Protein AF-A0A969JF75-F1 (afdb_monomer)

Foldseek 3Di:
DAAAPPDPALAAFEEEEEWAALLDDPVPRPDPFAQPQPDPDPPDPRGGPVLVVVCVVVNVVGHHYHHDDFHGDDDCPPPDPLSRVLRSVLSLLRLLLRVVVVLVVCLVCSRVRSYNNVRYAYHYYHSRVSSRVCNVPPDAPVCQQCPVVVHCPQWRPPDPDIHGSDDCVPSNTSD

Nearest PDB structures (foldseek):
  5ao9-assembly1_A  TM=7.309E-01  e=2.893E-04  Thermogutta terrifontis
  5aoa-assembly1_A  TM=7.304E-01  e=3.289E-04  Thermogutta terrifontis
  3fvb-assembly1_A  TM=3.396E-01  e=2.798E+00  Brucella abortus 2308

Sequence (175 aa):
MFRPANDNVTSRPLVIILPTSNFLPRQARQSPTGIRVASLEPTANVGDSFCIALAQRLSRMGYVTAVADYRMGWNPIDPNILTRTSGLINAAYRGVQDARTCIRFFKANAATYGIDTTRIALWGVGTGGYITSATATLDAYNEIINTKFPENKFINTSGTTATPMVTESINGDIE

Secondary structure (DSSP, 8-state):
-B--TT---S-EEEEEEE---TTS-TTTS--S-------S-TT---S-HHHHHHHHHHHHTT-EEEE--------TT-S-HHHHHHHHHHHHHHHHHHHHHHHHHHHHTHHHHTEEEEEEEEEE-THHHHHHHHHHH---HHHHHT-BTTBTTTEE-SSSS-EES--HHHH----

Radius of gyration: 17.92 Å; Cα contacts (8 Å, |Δi|>4): 290; chains: 1; bounding box: 41×35×56 Å

Solvent-accessible surface area (backbone atoms only — not comparable to full-atom values): 9918 Å² total; per-residue (Å²): 112,41,59,52,81,92,66,85,68,60,68,22,43,33,38,40,32,26,55,24,36,82,38,40,60,79,90,76,47,86,54,101,66,34,50,60,70,77,53,94,54,95,82,57,87,42,35,28,65,68,62,52,52,49,32,52,53,43,9,78,73,61,25,35,21,33,76,52,86,62,61,59,56,56,55,88,80,52,89,49,65,62,61,28,51,30,28,50,52,48,22,46,53,48,25,24,35,40,53,54,50,51,51,50,51,48,52,78,40,14,80,86,67,18,36,30,78,90,39,71,45,74,45,42,36,71,48,15,33,56,27,41,53,43,57,75,70,60,88,53,75,64,58,53,74,63,32,68,85,61,62,55,72,47,47,40,67,92,55,101,58,76,38,62,44,66,48,52,97,80,71,46,70,78,123

pLDDT: mean 87.6, std 12.54, range [38.22, 98.06]

Mean predicted aligned error: 5.7 Å

Structure (mmCIF, N/CA/C/O backbone):
data_AF-A0A969JF75-F1
#
_entry.id   AF-A0A969JF75-F1
#
loop_
_atom_site.group_PDB
_atom_site.id
_atom_site.type_symbol
_atom_site.label_atom_id
_atom_site.label_alt_id
_atom_site.label_comp_id
_atom_site.label_asym_id
_atom_site.label_entity_id
_atom_site.label_seq_id
_atom_site.pdbx_PDB_ins_code
_atom_site.Cartn_x
_atom_site.Cartn_y
_atom_site.Cartn_z
_atom_site.occupancy
_atom_site.B_iso_or_equiv
_atom_site.auth_seq_id
_atom_site.auth_comp_id
_atom_site.auth_asym_id
_atom_site.auth_atom_id
_atom_site.pdbx_PDB_model_num
ATOM 1 N N . MET A 1 1 ? -2.856 -8.723 14.628 1.00 79.88 1 MET A N 1
ATOM 2 C CA . MET A 1 1 ? -3.656 -7.533 15.005 1.00 79.88 1 MET A CA 1
ATOM 3 C C . MET A 1 1 ? -3.696 -7.456 16.521 1.00 79.88 1 MET A C 1
ATOM 5 O O . MET A 1 1 ? -3.800 -8.501 17.146 1.00 79.88 1 MET A O 1
ATOM 9 N N . PHE A 1 2 ? -3.610 -6.259 17.091 1.00 84.44 2 PHE A N 1
ATOM 10 C CA . PHE A 1 2 ? -3.656 -6.011 18.529 1.00 84.44 2 PHE A CA 1
ATOM 11 C C . PHE A 1 2 ? -4.783 -5.025 18.836 1.00 84.44 2 PHE A C 1
ATOM 13 O O . PHE A 1 2 ? -5.051 -4.112 18.051 1.00 84.44 2 PHE A O 1
ATOM 20 N N . ARG A 1 3 ? -5.465 -5.245 19.958 1.00 83.19 3 ARG A N 1
ATOM 21 C CA . ARG A 1 3 ? -6.564 -4.409 20.454 1.00 83.19 3 ARG A CA 1
ATOM 22 C C . ARG A 1 3 ? -6.459 -4.315 21.981 1.00 83.19 3 ARG A C 1
ATOM 24 O O . ARG A 1 3 ? -5.841 -5.204 22.578 1.00 83.19 3 ARG A O 1
ATOM 31 N N . PRO A 1 4 ? -7.027 -3.282 22.618 1.00 80.81 4 PRO A N 1
ATOM 32 C CA . PRO A 1 4 ? -7.173 -3.259 24.071 1.00 80.81 4 PRO A CA 1
ATOM 33 C C . PRO A 1 4 ? -7.894 -4.523 24.581 1.00 80.81 4 PRO A C 1
ATOM 35 O O . PRO A 1 4 ? -8.761 -5.066 23.899 1.00 80.81 4 PRO A O 1
ATOM 38 N N . ALA A 1 5 ? -7.524 -5.022 25.762 1.00 75.38 5 ALA A N 1
ATOM 39 C CA . ALA A 1 5 ? -8.208 -6.162 26.378 1.00 75.38 5 ALA A CA 1
ATOM 40 C C . ALA A 1 5 ? -9.564 -5.729 26.964 1.00 75.38 5 ALA A C 1
ATOM 42 O O . ALA A 1 5 ? -9.670 -4.615 27.474 1.00 75.38 5 ALA A O 1
ATOM 43 N N . ASN A 1 6 ? -10.569 -6.617 26.929 1.00 75.75 6 ASN A N 1
ATOM 44 C CA . ASN A 1 6 ? -11.936 -6.362 27.422 1.00 75.75 6 ASN A CA 1
ATOM 45 C C . ASN A 1 6 ? -12.547 -5.070 26.851 1.00 75.75 6 ASN A C 1
ATOM 47 O O . ASN A 1 6 ? -13.125 -4.252 27.566 1.00 75.75 6 ASN A O 1
ATOM 51 N N . ASP A 1 7 ? -12.344 -4.867 25.553 1.00 73.62 7 ASP A N 1
ATOM 52 C CA . ASP A 1 7 ? -12.695 -3.631 24.877 1.00 73.62 7 ASP A CA 1
ATOM 53 C C . ASP A 1 7 ? -14.177 -3.578 24.493 1.00 73.62 7 ASP A C 1
ATOM 55 O O . ASP A 1 7 ? -14.618 -4.275 23.582 1.00 73.62 7 ASP A O 1
ATOM 59 N N . ASN A 1 8 ? -14.928 -2.710 25.172 1.00 79.69 8 ASN A N 1
ATOM 60 C CA . ASN A 1 8 ? -16.344 -2.453 24.889 1.00 79.69 8 ASN A CA 1
ATOM 61 C C . ASN A 1 8 ? -16.553 -1.238 23.964 1.00 79.69 8 ASN A C 1
ATOM 63 O O . ASN A 1 8 ? -17.692 -0.858 23.693 1.00 79.69 8 ASN A O 1
ATOM 67 N N . VAL A 1 9 ? -15.475 -0.589 23.506 1.00 85.06 9 VAL A N 1
ATOM 68 C CA . VAL A 1 9 ? -15.560 0.559 22.596 1.00 85.06 9 VAL A CA 1
ATOM 69 C C . VAL A 1 9 ? -15.619 0.055 21.158 1.00 85.06 9 VAL A C 1
ATOM 71 O O . VAL A 1 9 ? -14.732 -0.653 20.697 1.00 85.06 9 VAL A O 1
ATOM 74 N N . THR A 1 10 ? -16.650 0.465 20.423 1.00 83.62 10 THR A N 1
ATOM 75 C CA . THR A 1 10 ? -16.925 -0.012 19.057 1.00 83.62 10 THR A CA 1
ATOM 76 C C . THR A 1 10 ? -16.429 0.926 17.954 1.00 83.62 10 THR A C 1
ATOM 78 O O . THR A 1 10 ? -16.575 0.611 16.777 1.00 83.62 10 THR A O 1
ATOM 81 N N . SER A 1 11 ? -15.844 2.073 18.315 1.00 92.75 11 SER A N 1
ATOM 82 C CA . SER A 1 11 ? -15.396 3.109 17.375 1.00 92.75 11 SER A CA 1
ATOM 83 C C . SER A 1 11 ? -14.012 3.646 17.755 1.00 92.75 11 SER A C 1
ATOM 85 O O . SER A 1 11 ? -13.851 4.747 18.298 1.00 92.75 11 SER A O 1
ATOM 87 N N . ARG A 1 12 ? -12.984 2.825 17.520 1.00 93.88 12 ARG A N 1
ATOM 88 C CA . ARG A 1 12 ? -11.583 3.169 17.782 1.00 93.88 12 ARG A CA 1
ATOM 89 C C . ARG A 1 12 ? -10.837 3.581 16.516 1.00 93.88 12 ARG A C 1
ATOM 91 O O . ARG A 1 12 ? -11.068 3.000 15.457 1.00 93.88 12 ARG A O 1
ATOM 98 N N . PRO A 1 13 ? -9.885 4.523 16.623 1.00 97.12 13 PRO A N 1
ATOM 99 C CA . PRO A 1 13 ? -8.958 4.789 15.535 1.00 97.12 13 PRO A CA 1
ATOM 100 C C . PRO A 1 13 ? -8.092 3.552 15.245 1.00 97.12 13 PRO A C 1
ATOM 102 O O . PRO A 1 13 ? -7.610 2.886 16.169 1.00 97.12 13 PRO A O 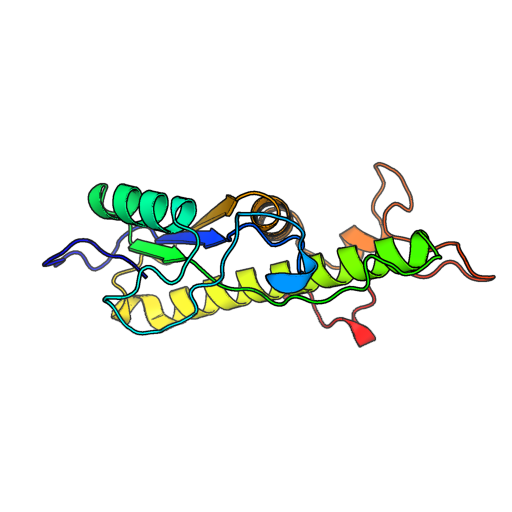1
ATOM 105 N N . LEU A 1 14 ? -7.880 3.266 13.961 1.00 97.38 14 LEU A N 1
ATOM 106 C CA . LEU A 1 14 ? -7.032 2.176 13.478 1.00 97.38 14 LEU A CA 1
ATOM 107 C C . LEU A 1 14 ? -5.658 2.707 13.057 1.00 97.38 14 LEU A C 1
ATOM 109 O O . LEU A 1 14 ? -5.571 3.669 12.297 1.00 97.38 14 LEU A O 1
ATOM 113 N N . VAL A 1 15 ? -4.592 2.013 13.462 1.00 98.00 15 VAL A N 1
ATOM 114 C CA . VAL A 1 15 ? -3.242 2.191 12.905 1.00 98.00 15 VAL A CA 1
ATOM 115 C C . VAL A 1 15 ? -2.798 0.911 12.201 1.00 98.00 15 VAL A C 1
ATOM 117 O O . VAL A 1 15 ? -2.624 -0.133 12.834 1.00 98.00 15 VAL A O 1
ATOM 120 N N . ILE A 1 16 ? -2.588 0.987 10.889 1.00 96.94 16 ILE A N 1
ATOM 121 C CA . ILE A 1 16 ? -2.035 -0.108 10.085 1.00 96.94 16 ILE A CA 1
ATOM 122 C C . ILE A 1 16 ? -0.530 0.121 9.941 1.00 96.94 16 ILE A C 1
ATOM 124 O O . ILE A 1 16 ? -0.091 1.095 9.338 1.00 96.94 16 ILE A O 1
ATOM 128 N N . ILE A 1 17 ? 0.268 -0.777 10.503 1.00 95.69 17 ILE A N 1
ATOM 129 C CA . ILE A 1 17 ? 1.726 -0.745 10.477 1.00 95.69 17 ILE A CA 1
ATOM 130 C C . ILE A 1 17 ? 2.220 -1.593 9.305 1.00 95.69 17 ILE A C 1
ATOM 132 O O . ILE A 1 17 ? 1.919 -2.785 9.225 1.00 95.69 17 ILE A O 1
ATOM 136 N N . LEU A 1 18 ? 3.016 -0.988 8.427 1.00 93.94 18 LEU A N 1
ATOM 137 C CA . LEU A 1 18 ? 3.674 -1.652 7.306 1.00 93.94 18 LEU A CA 1
ATOM 138 C C . LEU A 1 18 ? 5.162 -1.841 7.648 1.00 93.94 18 LEU A C 1
ATOM 140 O O . LEU A 1 18 ? 5.880 -0.846 7.796 1.00 93.94 18 LEU A O 1
ATOM 144 N N . PRO A 1 19 ? 5.648 -3.087 7.801 1.00 91.19 19 PRO A N 1
ATOM 145 C CA . PRO A 1 19 ? 7.028 -3.355 8.191 1.00 91.19 19 PRO A CA 1
ATOM 146 C C . PRO A 1 19 ? 8.012 -3.036 7.060 1.00 91.19 19 PRO A C 1
ATOM 148 O O . PRO A 1 19 ? 7.634 -2.884 5.897 1.00 91.19 19 PRO A O 1
ATOM 151 N N . THR A 1 20 ? 9.305 -2.991 7.378 1.00 90.25 20 THR A N 1
ATOM 152 C CA . THR A 1 20 ? 10.354 -2.897 6.352 1.00 90.25 20 THR A CA 1
ATOM 153 C C . THR A 1 20 ? 10.515 -4.228 5.624 1.00 90.25 20 THR A C 1
ATOM 155 O O . THR A 1 20 ? 10.254 -5.284 6.200 1.00 90.25 20 THR A O 1
ATOM 158 N N . SER A 1 21 ? 10.943 -4.222 4.358 1.00 86.00 21 SER A N 1
ATOM 159 C CA . SER A 1 21 ? 11.226 -5.488 3.675 1.00 86.00 21 SER A CA 1
ATOM 160 C C . SER A 1 21 ? 12.147 -5.458 2.463 1.00 86.00 21 SER A C 1
ATOM 162 O O . SER A 1 21 ? 12.466 -6.516 1.919 1.00 86.00 21 SER A O 1
ATOM 164 N N . ASN A 1 22 ? 12.530 -4.282 1.980 1.00 88.56 22 ASN A N 1
ATOM 165 C CA . ASN A 1 22 ? 13.126 -4.105 0.656 1.00 88.56 22 ASN A CA 1
ATOM 166 C C . ASN A 1 22 ? 12.341 -4.813 -0.469 1.00 88.56 22 ASN A C 1
ATOM 168 O O . ASN A 1 22 ? 12.904 -5.140 -1.505 1.00 88.56 22 ASN A O 1
ATOM 172 N N . PHE A 1 23 ? 11.067 -5.147 -0.235 1.00 91.75 23 PHE A N 1
ATOM 173 C CA . PHE A 1 23 ? 10.259 -6.021 -1.079 1.00 91.75 23 PHE A CA 1
ATOM 174 C C . PHE A 1 23 ? 10.907 -7.381 -1.397 1.00 91.75 23 PHE A C 1
ATOM 176 O O . PHE A 1 23 ? 10.639 -7.963 -2.445 1.00 91.75 23 PHE A O 1
ATOM 183 N N . LEU A 1 24 ? 11.749 -7.910 -0.507 1.00 89.19 24 LEU A N 1
ATOM 184 C CA . LEU A 1 24 ? 12.442 -9.190 -0.673 1.00 89.19 24 LEU A CA 1
ATOM 185 C C . LEU A 1 24 ? 12.083 -10.170 0.451 1.00 89.19 24 LEU A C 1
ATOM 187 O O . LEU A 1 24 ? 11.838 -9.745 1.590 1.00 89.19 24 LEU A O 1
ATOM 191 N N . PRO A 1 25 ? 12.086 -11.488 0.174 1.00 82.19 25 PRO A N 1
ATOM 192 C CA . PRO A 1 25 ? 11.960 -12.497 1.218 1.00 82.19 25 PRO A CA 1
ATOM 193 C C . PRO A 1 25 ? 13.141 -12.409 2.195 1.00 82.19 25 PRO A C 1
ATOM 195 O O . PRO A 1 25 ? 14.210 -11.893 1.859 1.00 82.19 25 PRO A O 1
ATOM 198 N N . ARG A 1 26 ? 12.953 -12.925 3.416 1.00 75.25 26 ARG A N 1
ATOM 199 C CA . ARG A 1 26 ? 13.922 -12.805 4.523 1.00 75.25 26 ARG A CA 1
ATOM 200 C C . ARG A 1 26 ? 15.342 -13.203 4.110 1.00 75.25 26 ARG A C 1
ATOM 202 O O . ARG A 1 26 ? 16.292 -12.516 4.457 1.00 75.25 26 ARG A O 1
ATOM 209 N N . GLN A 1 27 ? 15.468 -14.284 3.346 1.00 74.88 27 GLN A N 1
ATOM 210 C CA . GLN A 1 27 ? 16.740 -14.863 2.918 1.00 74.88 27 GLN A CA 1
ATOM 211 C C . GLN A 1 27 ? 17.521 -13.952 1.958 1.00 74.88 27 GLN A C 1
ATOM 213 O O . GLN A 1 27 ? 18.744 -13.998 1.942 1.00 74.88 27 GLN A O 1
ATOM 218 N N . ALA A 1 28 ? 16.830 -13.122 1.171 1.00 78.31 28 ALA A N 1
ATOM 219 C CA . ALA A 1 28 ? 17.436 -12.315 0.109 1.00 78.31 28 ALA A CA 1
ATOM 220 C C . ALA A 1 28 ? 17.601 -10.831 0.477 1.00 78.31 28 ALA A C 1
ATOM 222 O O . ALA A 1 28 ? 18.237 -10.076 -0.250 1.00 78.31 28 ALA A O 1
ATOM 223 N N . ARG A 1 29 ? 17.015 -10.388 1.593 1.00 74.75 29 ARG A N 1
ATOM 224 C CA . ARG A 1 29 ? 16.902 -8.966 1.950 1.00 74.75 29 ARG A CA 1
ATOM 225 C C . ARG A 1 29 ? 18.163 -8.346 2.551 1.00 74.75 29 ARG A C 1
ATOM 227 O O . ARG A 1 29 ? 18.270 -7.126 2.558 1.00 74.75 29 ARG A O 1
ATOM 234 N N . GLN A 1 30 ? 19.071 -9.164 3.086 1.00 76.25 30 GLN A N 1
ATOM 235 C CA . GLN A 1 30 ? 20.292 -8.709 3.771 1.00 76.25 30 GLN A CA 1
ATOM 236 C C . GLN A 1 30 ? 20.027 -7.725 4.935 1.00 76.25 30 GLN A C 1
ATOM 238 O O . GLN A 1 30 ? 20.828 -6.837 5.202 1.00 76.25 30 GLN A O 1
ATOM 243 N N . SER A 1 31 ? 18.899 -7.874 5.641 1.00 75.19 31 SER A N 1
ATOM 244 C CA . SER A 1 31 ? 18.547 -7.050 6.806 1.00 75.19 31 SER A CA 1
ATOM 245 C C . SER A 1 31 ? 18.132 -7.927 7.991 1.00 75.19 31 SER A C 1
ATOM 247 O O . SER A 1 31 ? 17.414 -8.909 7.776 1.00 75.19 31 SER A O 1
ATOM 249 N N . PRO A 1 32 ? 18.514 -7.572 9.235 1.00 69.69 32 PRO A N 1
ATOM 250 C CA . PRO A 1 32 ? 18.041 -8.257 10.437 1.00 69.69 32 PRO A CA 1
ATOM 251 C C . PRO A 1 32 ? 16.571 -7.943 10.778 1.00 69.69 32 PRO A C 1
ATOM 253 O O . PRO A 1 32 ? 16.002 -8.591 11.652 1.00 69.69 32 PRO A O 1
ATOM 256 N N . THR A 1 33 ? 15.945 -6.965 10.107 1.00 72.88 33 THR A N 1
ATOM 257 C CA . THR A 1 33 ? 14.573 -6.500 10.379 1.00 72.88 33 THR A CA 1
ATOM 258 C C . THR A 1 33 ? 13.580 -6.813 9.252 1.00 72.88 33 THR A C 1
ATOM 260 O O . THR A 1 33 ? 13.925 -7.135 8.106 1.00 72.88 33 THR A O 1
ATOM 263 N N . GLY A 1 34 ? 12.294 -6.707 9.585 1.00 67.75 34 GLY A N 1
ATOM 264 C CA . GLY A 1 34 ? 11.159 -6.825 8.679 1.00 67.75 34 GLY A CA 1
ATOM 265 C C . GLY A 1 34 ? 10.600 -8.240 8.530 1.00 67.75 34 GLY A C 1
ATOM 266 O O . GLY A 1 34 ? 9.999 -8.569 7.502 1.00 67.75 34 GLY A O 1
ATOM 267 N N . ILE A 1 35 ? 10.860 -9.117 9.498 1.00 67.69 35 ILE A N 1
ATOM 268 C CA . ILE A 1 35 ? 10.298 -10.469 9.502 1.00 67.69 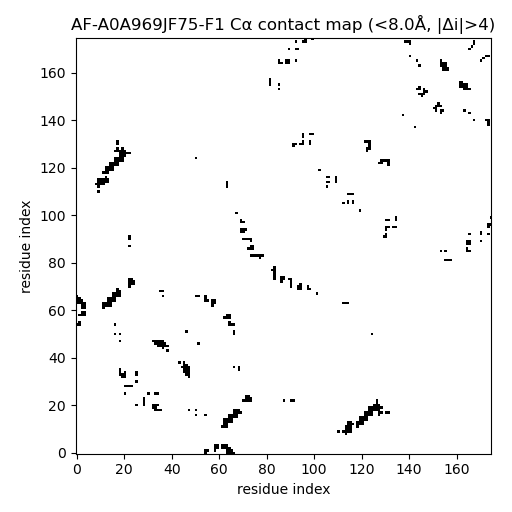35 ILE A CA 1
ATOM 269 C C . ILE A 1 35 ? 8.767 -10.349 9.424 1.00 67.69 35 ILE A C 1
ATOM 271 O O . ILE A 1 35 ? 8.149 -9.684 10.255 1.00 67.69 35 ILE A O 1
ATOM 275 N N . ARG A 1 36 ? 8.172 -10.951 8.386 1.00 66.44 36 ARG A N 1
ATOM 276 C CA . ARG A 1 36 ? 6.711 -11.074 8.253 1.00 66.44 36 ARG A CA 1
ATOM 277 C C . ARG A 1 36 ? 6.155 -11.785 9.471 1.00 66.44 36 ARG A C 1
ATOM 279 O O . ARG A 1 36 ? 6.845 -12.661 9.981 1.00 66.44 36 ARG A O 1
ATOM 286 N N . VAL A 1 37 ? 4.915 -11.481 9.849 1.00 58.97 37 VAL A N 1
ATOM 287 C CA . VAL A 1 37 ? 4.187 -12.277 10.845 1.00 58.97 37 VAL A CA 1
ATOM 288 C C . VAL A 1 37 ? 3.945 -13.679 10.263 1.00 58.97 37 VAL A C 1
ATOM 290 O O . VAL A 1 37 ? 3.004 -13.873 9.505 1.00 58.97 37 VAL A O 1
ATOM 293 N N . ALA A 1 38 ? 4.828 -14.645 10.531 1.00 48.25 38 ALA A N 1
ATOM 294 C CA . ALA A 1 38 ? 4.838 -15.939 9.840 1.00 48.25 38 ALA A CA 1
ATOM 295 C C . ALA A 1 38 ? 3.912 -16.999 10.466 1.00 48.25 38 ALA A C 1
ATOM 297 O O . ALA A 1 38 ? 3.862 -18.121 9.969 1.00 48.25 38 ALA A O 1
ATOM 298 N N . SER A 1 39 ? 3.154 -16.666 11.515 1.00 42.41 39 SER A N 1
ATOM 299 C CA . SER A 1 39 ? 2.115 -17.552 12.047 1.00 42.41 39 SER A CA 1
ATOM 300 C C . SER A 1 39 ? 0.917 -16.784 12.592 1.00 42.41 39 SER A C 1
ATOM 302 O O . SER A 1 39 ? 1.070 -15.767 13.264 1.00 42.41 39 SER A O 1
ATOM 304 N N . LEU A 1 40 ? -0.274 -17.342 12.364 1.00 43.94 40 LEU A N 1
ATOM 305 C CA . LEU A 1 40 ? -1.522 -16.965 13.039 1.00 43.94 40 LEU A CA 1
ATOM 306 C C . LEU A 1 40 ? -1.552 -17.413 14.516 1.00 43.94 40 LEU A C 1
ATOM 308 O O . LEU A 1 40 ? -2.503 -17.099 15.226 1.00 43.94 40 LEU A O 1
ATOM 312 N N . GLU A 1 41 ? -0.519 -18.130 14.975 1.00 42.53 41 GLU A N 1
ATOM 313 C CA . GLU A 1 41 ? -0.374 -18.584 16.358 1.00 42.53 41 GLU A CA 1
ATOM 314 C C . GLU A 1 41 ? -0.137 -17.402 17.321 1.00 42.53 41 GLU A C 1
ATOM 316 O O . GLU A 1 41 ? 0.856 -16.682 17.163 1.00 42.53 41 GLU A O 1
ATOM 321 N N . PRO A 1 42 ? -1.001 -17.196 18.336 1.00 42.66 42 PRO A N 1
ATOM 322 C CA . PRO A 1 42 ? -0.937 -16.056 19.261 1.00 42.66 42 PRO A CA 1
ATOM 323 C C . PRO A 1 42 ? 0.325 -15.990 20.136 1.00 42.66 42 PRO A C 1
ATOM 325 O O . PRO A 1 42 ? 0.601 -14.955 20.741 1.00 42.66 42 PRO A O 1
ATOM 328 N N . THR A 1 43 ? 1.063 -17.094 20.252 1.00 38.22 43 THR A N 1
ATOM 329 C CA . THR A 1 43 ? 2.147 -17.305 21.229 1.00 38.22 43 THR A CA 1
ATOM 330 C C . THR A 1 43 ? 3.547 -17.227 20.643 1.00 38.22 43 THR A C 1
ATOM 332 O O . THR A 1 43 ? 4.520 -17.153 21.394 1.00 38.22 43 THR A O 1
ATOM 335 N N . ALA A 1 44 ? 3.682 -17.209 19.323 1.00 44.38 44 ALA A N 1
ATOM 336 C CA . ALA A 1 44 ? 4.980 -17.112 18.694 1.00 44.38 44 ALA A CA 1
ATOM 337 C C . ALA A 1 44 ? 5.169 -15.662 18.218 1.00 44.38 44 ALA A C 1
ATOM 339 O O . ALA A 1 44 ? 4.400 -15.145 17.411 1.00 44.38 44 ALA A O 1
ATOM 340 N N . ASN A 1 45 ? 6.183 -14.972 18.749 1.00 47.78 45 ASN A N 1
ATOM 341 C CA . ASN A 1 45 ? 6.651 -13.660 18.282 1.00 47.78 45 ASN A CA 1
ATOM 342 C C . ASN A 1 45 ? 7.224 -13.779 16.855 1.00 47.78 45 ASN A C 1
ATOM 344 O O . ASN A 1 45 ? 8.401 -13.517 16.618 1.00 47.78 45 ASN A O 1
ATOM 348 N N . VAL A 1 46 ? 6.430 -14.238 15.890 1.00 58.28 46 VAL A N 1
ATOM 349 C CA . VAL A 1 46 ? 6.904 -14.577 14.548 1.00 58.28 46 VAL A CA 1
ATOM 350 C C . VAL A 1 46 ? 6.794 -13.377 13.633 1.00 58.28 46 VAL A C 1
ATOM 352 O O . VAL A 1 46 ? 6.438 -13.548 12.489 1.00 58.28 46 VAL A O 1
ATOM 355 N N . GLY A 1 47 ? 7.056 -12.165 14.110 1.00 67.75 47 GLY A N 1
ATOM 356 C CA . GLY A 1 47 ? 7.024 -10.940 13.313 1.00 67.75 47 GLY A CA 1
ATOM 357 C C . GLY A 1 47 ? 8.123 -9.983 13.752 1.00 67.75 47 GLY A C 1
ATOM 358 O O . GLY A 1 47 ? 8.764 -10.196 14.779 1.00 67.75 47 GLY A O 1
ATOM 359 N N . ASP A 1 48 ? 8.358 -8.932 12.973 1.00 79.19 48 ASP A N 1
ATOM 360 C CA . ASP A 1 48 ? 9.325 -7.888 13.308 1.00 79.19 48 ASP A CA 1
ATOM 361 C C . ASP A 1 48 ? 9.061 -7.329 14.719 1.00 79.19 48 ASP A C 1
ATOM 363 O O . ASP A 1 48 ? 8.022 -6.716 14.979 1.00 79.19 48 ASP A O 1
ATOM 367 N N . SER A 1 49 ? 10.000 -7.563 15.641 1.00 84.19 49 SER A N 1
ATOM 368 C CA . SER A 1 49 ? 9.826 -7.259 17.066 1.00 84.19 49 SER A CA 1
ATOM 369 C C . SER A 1 49 ? 9.590 -5.773 17.330 1.00 84.19 49 SER A C 1
ATOM 371 O O . SER A 1 49 ? 8.835 -5.431 18.241 1.00 84.19 49 SER A O 1
ATOM 373 N N . PHE A 1 50 ? 10.163 -4.889 16.509 1.00 87.25 50 PHE A N 1
ATOM 374 C CA . PHE A 1 50 ? 9.914 -3.455 16.586 1.00 87.25 50 PHE A CA 1
ATOM 375 C C . PHE A 1 50 ? 8.462 -3.128 16.217 1.00 87.25 50 PHE A C 1
ATOM 377 O O . PHE A 1 50 ? 7.780 -2.427 16.965 1.00 87.25 50 PHE A O 1
ATOM 384 N N . CYS A 1 51 ? 7.953 -3.684 15.115 1.00 89.44 51 CYS A N 1
ATOM 385 C CA . CYS A 1 51 ? 6.567 -3.479 14.689 1.00 89.44 51 CYS A CA 1
ATOM 386 C C . CYS A 1 51 ? 5.567 -4.043 15.710 1.00 89.44 51 CYS A C 1
ATOM 388 O O . CYS A 1 51 ? 4.551 -3.409 15.993 1.00 89.44 51 CYS A O 1
ATOM 390 N N . ILE A 1 52 ? 5.871 -5.202 16.302 1.00 87.88 52 ILE A N 1
ATOM 391 C CA . ILE A 1 52 ? 5.052 -5.815 17.357 1.00 87.88 52 ILE A CA 1
ATOM 392 C C . ILE A 1 52 ? 5.037 -4.938 18.615 1.00 87.88 52 ILE A C 1
ATOM 394 O O . ILE A 1 52 ? 3.963 -4.643 19.142 1.00 87.88 52 ILE A O 1
ATOM 398 N N . ALA A 1 53 ? 6.197 -4.460 19.074 1.00 90.06 53 ALA A N 1
ATOM 399 C CA . ALA A 1 53 ? 6.288 -3.578 20.236 1.00 90.06 53 ALA A CA 1
ATOM 400 C C . ALA A 1 53 ? 5.547 -2.247 20.011 1.00 90.06 53 ALA A C 1
ATOM 402 O O . ALA A 1 53 ? 4.839 -1.768 20.903 1.00 90.06 53 ALA A O 1
ATOM 403 N N . LEU A 1 54 ? 5.657 -1.672 18.809 1.00 91.75 54 LEU A N 1
ATOM 404 C CA . LEU A 1 54 ? 4.920 -0.473 18.412 1.00 91.75 54 LEU A CA 1
ATOM 405 C C . LEU A 1 54 ? 3.403 -0.711 18.441 1.00 91.75 54 LEU A C 1
ATOM 407 O O . LEU A 1 54 ? 2.671 0.069 19.052 1.00 91.75 54 LEU A O 1
ATOM 411 N N . ALA A 1 55 ? 2.933 -1.811 17.846 1.00 92.31 55 ALA A N 1
ATOM 412 C CA . ALA A 1 55 ? 1.519 -2.174 17.818 1.00 92.31 55 ALA A CA 1
ATOM 413 C C . ALA A 1 55 ? 0.943 -2.371 19.230 1.00 92.31 55 ALA A C 1
ATOM 415 O O . ALA A 1 55 ? -0.129 -1.855 19.557 1.00 92.31 55 ALA A O 1
ATOM 416 N N . GLN A 1 56 ? 1.682 -3.056 20.107 1.00 91.19 56 GLN A N 1
ATOM 417 C CA . GLN A 1 56 ? 1.300 -3.232 21.508 1.00 91.19 56 GLN A CA 1
ATOM 418 C C . GLN A 1 56 ? 1.233 -1.897 22.254 1.00 91.19 56 GLN A C 1
ATOM 420 O O . GLN A 1 56 ? 0.281 -1.660 22.999 1.00 91.19 56 GLN A O 1
ATOM 425 N N . ARG A 1 57 ? 2.211 -1.004 22.052 1.00 93.75 57 ARG A N 1
ATOM 426 C CA . ARG A 1 57 ? 2.224 0.320 22.691 1.00 93.75 57 ARG A CA 1
ATOM 427 C C . ARG A 1 57 ? 1.024 1.159 22.262 1.00 93.75 57 ARG A C 1
ATOM 429 O O . ARG A 1 57 ? 0.329 1.688 23.122 1.00 93.75 57 ARG A O 1
ATOM 436 N N . LEU A 1 58 ? 0.746 1.224 20.964 1.00 94.00 58 LEU A N 1
ATOM 437 C CA . LEU A 1 58 ? -0.422 1.923 20.424 1.00 94.00 58 LEU A CA 1
ATOM 438 C C . LEU A 1 58 ? -1.737 1.300 20.915 1.00 94.00 58 LEU A C 1
ATOM 440 O O . LEU A 1 58 ? -2.661 2.017 21.286 1.00 94.00 58 LEU A O 1
ATOM 444 N N . SER A 1 59 ? -1.807 -0.027 21.022 1.00 91.56 59 SER A N 1
ATOM 445 C CA . SER A 1 59 ? -2.997 -0.694 21.564 1.00 91.56 59 SER A CA 1
ATOM 446 C C . SER A 1 59 ? -3.246 -0.332 23.029 1.00 91.56 59 SER A C 1
ATOM 448 O O . SER A 1 59 ? -4.380 -0.062 23.407 1.00 91.56 59 SER A O 1
ATOM 450 N N . ARG A 1 60 ? -2.194 -0.213 23.853 1.00 90.56 60 ARG A N 1
ATOM 451 C CA . ARG A 1 60 ? -2.315 0.294 25.237 1.00 90.56 60 ARG A CA 1
ATOM 452 C C . ARG A 1 60 ? -2.758 1.759 25.306 1.00 90.56 60 ARG A C 1
ATOM 454 O O . ARG A 1 60 ? -3.317 2.169 26.314 1.00 90.56 60 ARG A O 1
ATOM 461 N N . MET A 1 61 ? -2.536 2.532 24.243 1.00 92.69 61 MET A N 1
ATOM 462 C CA . MET A 1 61 ? -3.019 3.911 24.107 1.00 92.69 61 MET A CA 1
ATOM 463 C C . MET A 1 61 ? -4.459 3.992 23.564 1.00 92.69 61 MET A C 1
ATOM 465 O O . MET A 1 61 ? -4.973 5.091 23.380 1.00 92.69 61 MET A O 1
ATOM 469 N N . GLY A 1 62 ? -5.120 2.856 23.313 1.00 91.88 62 GLY A N 1
ATOM 470 C CA . GLY A 1 62 ? -6.523 2.805 22.898 1.00 91.88 62 GLY A CA 1
ATOM 471 C C . GLY A 1 62 ? -6.763 2.760 21.386 1.00 91.88 62 GLY A C 1
ATOM 472 O O . GLY A 1 62 ? -7.904 2.953 20.963 1.00 91.88 62 GLY A O 1
ATOM 473 N N . TYR A 1 63 ? -5.734 2.496 20.580 1.00 94.62 63 TYR A N 1
ATOM 474 C CA . TYR A 1 63 ? -5.875 2.269 19.139 1.00 94.62 63 TYR A CA 1
ATOM 475 C C . TYR A 1 63 ? -6.155 0.792 18.843 1.00 94.62 63 TYR A C 1
ATOM 477 O O . TYR A 1 63 ? -5.640 -0.096 19.522 1.00 94.62 63 TYR A O 1
ATOM 485 N N . VAL A 1 64 ? -6.906 0.512 17.780 1.00 94.44 64 VAL A N 1
ATOM 486 C CA . VAL A 1 64 ? -6.826 -0.802 17.126 1.00 94.44 64 VAL A CA 1
ATOM 487 C C . VAL A 1 64 ? -5.582 -0.782 16.247 1.00 94.44 64 VAL A C 1
ATOM 489 O O . VAL A 1 64 ? -5.338 0.205 15.554 1.00 94.44 64 VAL A O 1
ATOM 492 N N . THR A 1 65 ? -4.767 -1.836 16.265 1.00 94.38 65 THR A N 1
ATOM 493 C CA . THR A 1 65 ? -3.552 -1.874 15.440 1.00 94.38 65 THR A CA 1
ATOM 494 C C . THR A 1 65 ? -3.393 -3.159 14.652 1.00 94.38 65 THR A C 1
ATOM 496 O O . THR A 1 65 ? -3.605 -4.266 15.150 1.00 94.38 65 THR A O 1
ATOM 499 N N . ALA A 1 66 ? -2.960 -3.031 13.404 1.00 92.75 66 ALA A N 1
ATOM 500 C CA . ALA A 1 66 ? -2.711 -4.158 12.521 1.00 92.75 66 ALA A CA 1
ATOM 501 C C . ALA A 1 66 ? -1.309 -4.050 11.933 1.00 92.75 66 ALA A C 1
ATOM 503 O O . ALA A 1 66 ? -0.995 -3.056 11.299 1.00 92.75 66 ALA A O 1
ATOM 504 N N . VAL A 1 67 ? -0.472 -5.069 12.119 1.00 91.50 67 VAL A N 1
ATOM 505 C CA . VAL A 1 67 ? 0.770 -5.199 11.349 1.00 91.50 67 VAL A CA 1
ATOM 506 C C . VAL A 1 67 ? 0.406 -5.956 10.078 1.00 91.50 67 VAL A C 1
ATOM 508 O O . VAL A 1 67 ? -0.021 -7.107 10.172 1.00 91.50 67 VAL A O 1
ATOM 511 N N . ALA A 1 68 ? 0.482 -5.287 8.930 1.00 90.81 68 ALA A N 1
ATOM 512 C CA . ALA A 1 68 ? 0.021 -5.816 7.653 1.00 90.81 68 ALA A CA 1
ATOM 513 C C . ALA A 1 68 ? 1.194 -6.228 6.759 1.00 90.81 68 ALA A C 1
ATOM 515 O O . ALA A 1 68 ? 2.195 -5.523 6.631 1.00 90.81 68 ALA A O 1
ATOM 516 N N . ASP A 1 69 ? 1.026 -7.376 6.119 1.00 88.56 69 ASP A N 1
ATOM 517 C CA . ASP A 1 69 ? 1.937 -7.908 5.119 1.00 88.56 69 ASP A CA 1
ATOM 518 C C . ASP A 1 69 ? 1.547 -7.406 3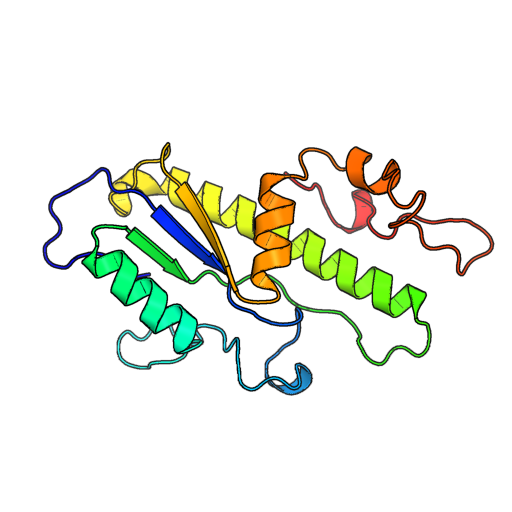.719 1.00 88.56 69 ASP A C 1
ATOM 520 O O . ASP A 1 69 ? 0.370 -7.228 3.420 1.00 88.56 69 ASP A O 1
ATOM 524 N N . TYR A 1 70 ? 2.537 -7.216 2.845 1.00 91.50 70 TYR A N 1
ATOM 525 C CA . TYR A 1 70 ? 2.352 -6.756 1.461 1.00 91.50 70 TYR A CA 1
ATOM 526 C C . TYR A 1 70 ? 3.224 -7.564 0.492 1.00 91.50 70 TYR A C 1
ATOM 528 O O . TYR A 1 70 ? 4.162 -8.251 0.910 1.00 91.50 70 TYR A O 1
ATOM 536 N N . ARG A 1 71 ? 2.909 -7.545 -0.803 1.00 92.88 71 ARG A N 1
ATOM 537 C CA . ARG A 1 71 ? 3.589 -8.317 -1.849 1.00 92.88 71 ARG A CA 1
ATOM 538 C C . ARG A 1 71 ? 5.056 -7.917 -1.972 1.00 92.88 71 ARG A C 1
ATOM 540 O O . ARG A 1 71 ? 5.463 -6.775 -1.787 1.00 92.88 71 ARG A O 1
ATOM 547 N N . MET A 1 72 ? 5.861 -8.921 -2.283 1.00 88.25 72 MET A N 1
ATOM 548 C CA . MET A 1 72 ? 7.303 -8.819 -2.485 1.00 88.25 72 MET A CA 1
ATOM 549 C C . MET A 1 72 ? 7.642 -9.243 -3.917 1.00 88.25 72 MET A C 1
ATOM 551 O O . MET A 1 72 ? 6.807 -9.796 -4.636 1.00 88.25 72 MET A O 1
ATOM 555 N N . GLY A 1 73 ? 8.891 -9.029 -4.306 1.00 89.12 73 GLY A N 1
ATOM 556 C CA . GLY A 1 73 ? 9.501 -9.634 -5.479 1.00 89.12 73 GLY A CA 1
ATOM 557 C C . GLY A 1 73 ? 10.033 -8.595 -6.448 1.00 89.12 73 GLY A C 1
ATOM 558 O O . GLY A 1 73 ? 9.267 -7.910 -7.111 1.00 89.12 73 GLY A O 1
ATOM 559 N N . TRP A 1 74 ? 11.350 -8.531 -6.556 1.00 94.00 74 TRP A N 1
ATOM 560 C CA . TRP A 1 74 ? 12.086 -7.896 -7.642 1.00 94.00 74 TRP A CA 1
ATOM 561 C C . TRP A 1 74 ? 13.470 -8.555 -7.707 1.00 94.00 74 TRP A C 1
ATOM 563 O O . TRP A 1 74 ? 13.837 -9.287 -6.784 1.00 94.00 74 TRP A O 1
ATOM 573 N N . ASN A 1 75 ? 14.223 -8.342 -8.787 1.00 93.31 75 ASN A N 1
ATOM 574 C CA . ASN A 1 75 ? 15.561 -8.913 -8.942 1.00 93.31 75 ASN A CA 1
ATOM 575 C C . ASN A 1 75 ? 16.640 -7.873 -8.574 1.00 93.31 75 ASN A C 1
ATOM 577 O O . ASN A 1 75 ? 16.899 -6.987 -9.387 1.00 93.31 75 ASN A O 1
ATOM 581 N N . PRO A 1 76 ? 17.289 -7.958 -7.395 1.00 91.75 76 PRO A N 1
ATOM 582 C CA . PRO A 1 76 ? 18.294 -6.980 -6.973 1.00 91.75 76 PRO A CA 1
ATOM 583 C C . PRO A 1 76 ? 19.676 -7.184 -7.610 1.0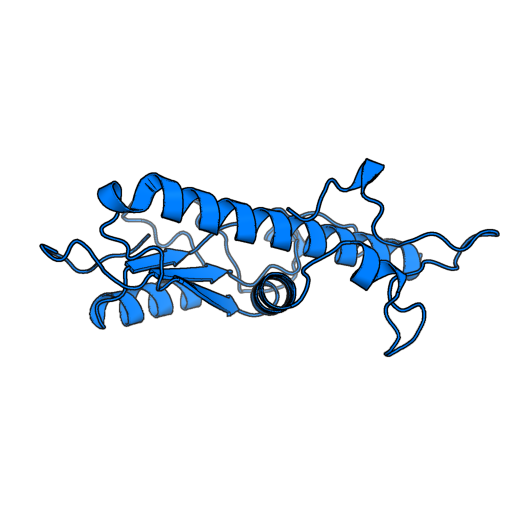0 91.75 76 PRO A C 1
ATOM 585 O O . PRO A 1 76 ? 20.511 -6.282 -7.538 1.00 91.75 76 PRO A O 1
ATOM 588 N N . ILE A 1 77 ? 19.926 -8.344 -8.225 1.00 93.31 77 ILE A N 1
ATOM 589 C CA . ILE A 1 77 ? 21.229 -8.722 -8.798 1.00 93.31 77 ILE A CA 1
ATOM 590 C C . ILE A 1 77 ? 21.261 -8.644 -10.328 1.00 93.31 77 ILE A C 1
ATOM 592 O O . ILE A 1 77 ? 22.255 -9.034 -10.934 1.00 93.31 77 ILE A O 1
ATOM 596 N N . ASP A 1 78 ? 20.193 -8.152 -10.962 1.00 93.12 78 ASP A N 1
ATOM 597 C CA . ASP A 1 78 ? 20.190 -7.932 -12.409 1.00 93.12 78 ASP A CA 1
ATOM 598 C C . ASP A 1 78 ? 21.324 -6.955 -12.791 1.00 93.12 78 ASP A C 1
ATOM 600 O O . ASP A 1 78 ? 21.465 -5.904 -12.158 1.00 93.12 78 ASP A O 1
ATOM 604 N N . PRO A 1 79 ? 22.174 -7.273 -13.782 1.00 93.00 79 PRO A N 1
ATOM 605 C CA . PRO A 1 79 ? 23.299 -6.410 -14.132 1.00 93.00 79 PRO A CA 1
ATOM 606 C C . PRO A 1 79 ? 22.836 -5.033 -14.634 1.00 93.00 79 PRO A C 1
ATOM 608 O O . PRO A 1 79 ? 23.520 -4.029 -14.412 1.00 93.00 79 PRO A O 1
ATOM 611 N N . ASN A 1 80 ? 21.652 -4.945 -15.247 1.00 91.19 80 ASN A N 1
ATOM 612 C CA . ASN A 1 80 ? 21.099 -3.696 -15.744 1.00 91.19 80 ASN A CA 1
ATOM 613 C C . ASN A 1 80 ? 20.427 -2.904 -14.606 1.00 91.19 80 ASN A C 1
ATOM 615 O O . ASN A 1 80 ? 19.440 -3.316 -13.994 1.00 91.19 80 ASN A O 1
ATOM 619 N N . ILE A 1 81 ? 20.958 -1.711 -14.325 1.00 90.50 81 ILE A N 1
ATOM 620 C CA . ILE A 1 81 ? 20.441 -0.818 -13.280 1.00 90.50 81 ILE A CA 1
ATOM 621 C C . ILE A 1 81 ? 19.000 -0.349 -13.530 1.00 90.50 81 ILE A C 1
ATOM 623 O O . ILE A 1 81 ? 18.234 -0.201 -12.578 1.00 90.50 81 ILE A O 1
ATOM 627 N N . LEU A 1 82 ? 18.600 -0.151 -14.785 1.00 89.94 82 LEU A N 1
ATOM 628 C CA . LEU A 1 82 ? 17.249 0.287 -15.128 1.00 89.94 82 LEU A CA 1
ATOM 629 C C . LEU A 1 82 ? 16.243 -0.860 -14.999 1.00 89.94 82 LEU A C 1
ATOM 631 O O . LEU A 1 82 ? 15.135 -0.630 -14.512 1.00 89.94 82 LEU A O 1
ATOM 635 N N . THR A 1 83 ? 16.636 -2.100 -15.311 1.00 90.69 83 THR A N 1
ATOM 636 C CA . THR A 1 83 ? 15.814 -3.291 -15.028 1.00 90.69 83 THR A CA 1
ATOM 637 C C . THR A 1 83 ? 15.606 -3.471 -13.524 1.00 90.69 83 THR A C 1
ATOM 639 O O . THR A 1 83 ? 14.471 -3.638 -13.073 1.00 90.69 83 THR A O 1
ATOM 642 N N . ARG A 1 84 ? 16.675 -3.343 -12.723 1.00 92.94 84 ARG A N 1
ATOM 643 C CA . ARG A 1 84 ? 16.594 -3.371 -11.249 1.00 92.94 84 ARG A CA 1
ATOM 644 C C . ARG A 1 84 ? 15.664 -2.298 -10.701 1.00 92.94 84 ARG A C 1
ATOM 646 O O . ARG A 1 84 ? 14.765 -2.606 -9.922 1.00 92.94 84 ARG A O 1
ATOM 653 N N . THR A 1 85 ? 15.870 -1.054 -11.131 1.00 93.19 85 THR A 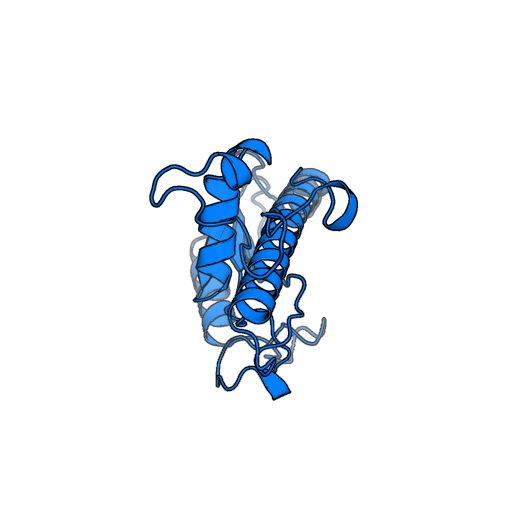N 1
ATOM 654 C CA . THR A 1 85 ? 15.059 0.095 -10.708 1.00 93.19 85 THR A CA 1
ATOM 655 C C . THR A 1 85 ? 13.590 -0.131 -11.056 1.00 93.19 85 THR A C 1
ATOM 657 O O . THR A 1 85 ? 12.739 -0.014 -10.180 1.00 93.19 85 THR A O 1
ATOM 660 N N . SER A 1 86 ? 13.290 -0.562 -12.286 1.00 93.50 86 SER A N 1
ATO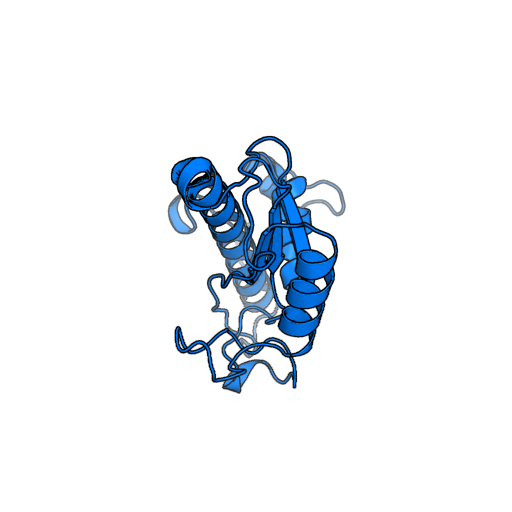M 661 C CA . SER A 1 86 ? 11.916 -0.859 -12.720 1.00 93.50 86 SER A CA 1
ATOM 662 C C . SER A 1 86 ? 11.278 -1.963 -11.868 1.00 93.50 86 SER A C 1
ATOM 664 O O . SER A 1 86 ? 10.134 -1.839 -11.436 1.00 93.50 86 SER A O 1
ATOM 666 N N . GLY A 1 87 ? 12.025 -3.027 -11.557 1.00 94.81 87 GLY A N 1
ATOM 667 C CA . GLY A 1 87 ? 11.561 -4.100 -10.675 1.00 94.81 87 GLY A CA 1
ATOM 668 C C . GLY A 1 87 ? 11.222 -3.611 -9.263 1.00 94.81 87 GLY A C 1
ATOM 669 O O . GLY A 1 87 ? 10.175 -3.973 -8.723 1.00 94.81 87 GLY A O 1
ATOM 670 N N . LEU A 1 88 ? 12.072 -2.760 -8.681 1.00 94.94 88 LEU A N 1
ATOM 671 C CA . LEU A 1 88 ? 11.839 -2.171 -7.362 1.00 94.94 88 LEU A CA 1
ATOM 672 C C . LEU A 1 88 ? 10.606 -1.253 -7.354 1.00 94.94 88 LEU A C 1
ATOM 674 O O . LEU A 1 88 ? 9.776 -1.360 -6.450 1.00 94.94 88 LEU A O 1
ATOM 678 N N . ILE A 1 89 ? 10.446 -0.399 -8.372 1.00 95.31 89 ILE A N 1
ATOM 679 C CA . ILE A 1 89 ? 9.270 0.474 -8.520 1.00 95.31 89 ILE A CA 1
ATOM 680 C C . ILE A 1 89 ? 7.985 -0.356 -8.663 1.00 95.31 89 ILE A C 1
ATOM 682 O O . ILE A 1 89 ? 7.001 -0.082 -7.978 1.00 95.31 89 ILE A O 1
ATOM 686 N N . ASN A 1 90 ? 8.007 -1.436 -9.446 1.00 95.69 90 ASN A N 1
ATOM 687 C CA . ASN A 1 90 ? 6.874 -2.360 -9.574 1.00 95.69 90 ASN A CA 1
ATOM 688 C C . ASN A 1 90 ? 6.529 -3.088 -8.267 1.00 95.69 90 ASN A C 1
ATOM 690 O O . ASN A 1 90 ? 5.370 -3.428 -8.011 1.00 95.69 90 ASN A O 1
ATOM 694 N N . ALA A 1 91 ? 7.521 -3.365 -7.422 1.00 95.75 91 ALA A N 1
ATOM 695 C CA . ALA A 1 91 ? 7.277 -3.914 -6.095 1.00 95.75 91 ALA A CA 1
ATOM 696 C C . ALA A 1 91 ? 6.640 -2.880 -5.151 1.00 95.75 91 ALA A C 1
ATOM 698 O O . ALA A 1 91 ? 5.691 -3.217 -4.444 1.00 95.75 91 ALA A O 1
ATOM 699 N N . ALA A 1 92 ? 7.088 -1.622 -5.203 1.00 95.62 92 ALA A N 1
ATOM 700 C CA . ALA A 1 92 ? 6.477 -0.527 -4.453 1.00 95.62 92 ALA A CA 1
ATOM 701 C C . ALA A 1 92 ? 5.023 -0.273 -4.876 1.00 95.62 92 ALA A C 1
ATOM 703 O O . ALA A 1 92 ? 4.155 -0.178 -4.012 1.00 95.62 92 ALA A O 1
ATOM 704 N N . TYR A 1 93 ? 4.746 -0.254 -6.183 1.00 96.69 93 TYR A N 1
ATOM 705 C CA . TYR A 1 93 ? 3.402 -0.065 -6.734 1.00 96.69 93 TYR A CA 1
ATOM 706 C C . TYR A 1 93 ? 2.416 -1.138 -6.242 1.00 96.69 93 TYR A C 1
ATOM 708 O O . TYR A 1 93 ? 1.347 -0.820 -5.725 1.00 96.69 93 TYR A O 1
ATOM 716 N N . ARG A 1 94 ? 2.822 -2.417 -6.267 1.00 96.25 94 ARG A N 1
ATOM 717 C CA . ARG A 1 94 ? 2.027 -3.511 -5.679 1.00 96.25 94 ARG A CA 1
ATOM 718 C C . ARG A 1 94 ? 1.819 -3.350 -4.174 1.00 96.25 94 ARG A C 1
ATOM 720 O O . ARG A 1 94 ? 0.739 -3.647 -3.675 1.00 96.25 94 ARG A O 1
ATOM 727 N N . GLY A 1 95 ? 2.824 -2.847 -3.457 1.00 95.94 95 GLY A N 1
ATOM 728 C CA . GLY A 1 95 ? 2.698 -2.524 -2.038 1.00 95.94 95 GLY A CA 1
ATOM 729 C C . GLY A 1 95 ? 1.614 -1.478 -1.756 1.00 95.94 95 GLY A C 1
ATOM 730 O O . GLY A 1 95 ? 0.876 -1.626 -0.785 1.00 95.94 95 GLY A O 1
ATOM 731 N N . VAL A 1 96 ? 1.473 -0.461 -2.614 1.00 97.31 96 VAL A N 1
ATOM 732 C CA . VAL A 1 96 ? 0.412 0.560 -2.496 1.00 97.31 96 VAL A CA 1
ATOM 733 C C . VAL A 1 96 ? -0.969 -0.056 -2.704 1.00 97.31 96 VAL A C 1
ATOM 735 O O . VAL A 1 96 ? -1.854 0.133 -1.869 1.00 97.31 96 VAL A O 1
ATOM 738 N N . GLN A 1 97 ? -1.136 -0.865 -3.752 1.00 97.31 97 GLN A N 1
ATOM 739 C CA . GLN A 1 97 ? -2.376 -1.615 -3.992 1.00 97.31 97 GLN A CA 1
ATOM 740 C C . GLN A 1 97 ? -2.753 -2.490 -2.779 1.00 97.31 97 GLN A C 1
ATOM 742 O O . GLN A 1 97 ? -3.918 -2.559 -2.378 1.00 97.31 97 GLN A O 1
ATOM 747 N N . ASP A 1 98 ? -1.765 -3.137 -2.151 1.00 97.25 98 ASP A N 1
ATOM 748 C CA . ASP A 1 98 ? -1.988 -3.979 -0.972 1.00 97.25 98 ASP A CA 1
ATOM 749 C C . ASP A 1 98 ? -2.391 -3.157 0.255 1.00 97.25 98 ASP A C 1
ATOM 751 O O . ASP A 1 98 ? -3.295 -3.554 0.992 1.00 97.25 98 ASP A O 1
ATOM 755 N N . ALA A 1 99 ? -1.777 -1.990 0.464 1.00 97.00 99 ALA A N 1
ATOM 756 C CA . ALA A 1 99 ? -2.148 -1.079 1.543 1.00 97.00 99 ALA A CA 1
ATOM 757 C C . ALA A 1 99 ? -3.582 -0.556 1.371 1.00 97.00 99 ALA A C 1
ATOM 759 O O . ALA A 1 99 ? -4.367 -0.588 2.323 1.00 97.00 99 ALA A O 1
ATOM 760 N N . ARG A 1 100 ? -3.963 -0.156 0.153 1.00 97.00 100 ARG A N 1
ATOM 761 C CA . ARG A 1 100 ? -5.332 0.273 -0.181 1.00 97.00 100 ARG A CA 1
ATOM 762 C C . ARG A 1 100 ? -6.344 -0.855 0.017 1.00 97.00 100 ARG A C 1
ATOM 764 O O . ARG A 1 100 ? -7.382 -0.655 0.651 1.00 97.00 100 ARG A O 1
ATOM 771 N N . THR A 1 101 ? -6.007 -2.069 -0.413 1.00 97.06 101 THR A N 1
ATOM 772 C CA . THR A 1 101 ? -6.830 -3.266 -0.183 1.00 97.06 101 THR A CA 1
ATOM 773 C C . THR A 1 101 ? -6.977 -3.579 1.307 1.00 97.06 101 THR A C 1
ATOM 775 O O . THR A 1 101 ? -8.076 -3.881 1.767 1.00 97.06 101 THR A O 1
ATOM 778 N N . CYS A 1 102 ? -5.907 -3.434 2.089 1.00 96.62 102 CYS A N 1
ATOM 779 C CA . CYS A 1 102 ? -5.930 -3.602 3.541 1.00 96.62 102 CYS A CA 1
ATOM 780 C C . CYS A 1 102 ? -6.855 -2.575 4.220 1.00 96.62 102 CYS A C 1
ATOM 782 O O . CYS A 1 102 ? -7.678 -2.938 5.062 1.00 96.62 102 CYS A O 1
ATOM 784 N N . ILE A 1 103 ? -6.800 -1.304 3.804 1.00 97.44 103 ILE A N 1
ATOM 785 C CA . ILE A 1 103 ? -7.725 -0.263 4.280 1.00 97.44 103 ILE A CA 1
ATOM 786 C C . ILE A 1 103 ? -9.174 -0.640 3.949 1.00 97.44 103 ILE A C 1
ATOM 788 O O . ILE A 1 103 ? -10.034 -0.583 4.831 1.00 97.44 103 ILE A O 1
ATOM 792 N N . ARG A 1 104 ? -9.459 -1.054 2.705 1.00 97.44 104 ARG A N 1
ATOM 793 C CA . ARG A 1 104 ? -10.802 -1.495 2.291 1.00 97.44 104 ARG A CA 1
ATOM 794 C C . ARG A 1 104 ? -11.294 -2.679 3.116 1.00 97.44 104 ARG A C 1
ATOM 796 O O . ARG A 1 104 ? -12.435 -2.661 3.567 1.00 97.44 104 ARG A O 1
ATOM 803 N N . PHE A 1 105 ? -10.430 -3.660 3.370 1.00 97.44 105 PHE A N 1
ATOM 804 C CA . PHE A 1 105 ? -10.745 -4.806 4.217 1.00 97.44 105 PHE A CA 1
ATOM 805 C C . PHE A 1 105 ? -11.172 -4.365 5.622 1.00 97.44 105 PHE A C 1
ATOM 807 O O . PHE A 1 105 ? -12.227 -4.784 6.098 1.00 97.44 105 PHE A O 1
ATOM 814 N N . PHE A 1 106 ? -10.410 -3.484 6.277 1.00 97.31 106 PHE A N 1
ATOM 815 C CA . PHE A 1 106 ? -10.774 -3.001 7.611 1.00 97.31 106 PHE A CA 1
ATOM 816 C C . PHE A 1 106 ? -12.038 -2.144 7.609 1.00 97.31 106 PHE A C 1
ATOM 818 O O . PHE A 1 106 ? -12.843 -2.278 8.527 1.00 97.31 106 PHE A O 1
ATOM 825 N N . LYS A 1 107 ? -12.255 -1.318 6.578 1.00 97.62 107 LYS A N 1
ATOM 826 C CA . LYS A 1 107 ? -13.502 -0.554 6.430 1.00 97.62 107 LYS A CA 1
ATOM 827 C C . LYS A 1 107 ? -14.716 -1.472 6.277 1.00 97.62 107 LYS A C 1
ATOM 829 O O . LYS A 1 107 ? -15.711 -1.273 6.965 1.00 97.62 107 LYS A O 1
ATOM 834 N N . ALA A 1 108 ? -14.618 -2.505 5.441 1.00 98.06 108 ALA A N 1
ATOM 835 C CA . ALA A 1 108 ? -15.690 -3.481 5.240 1.00 98.06 108 ALA A CA 1
ATOM 836 C C . ALA A 1 108 ? -15.988 -4.314 6.502 1.00 98.06 108 ALA A C 1
ATOM 838 O O . ALA A 1 108 ? -17.109 -4.772 6.689 1.00 98.06 108 ALA A O 1
ATOM 839 N N . ASN A 1 109 ? -14.999 -4.481 7.385 1.00 96.44 109 ASN A N 1
ATOM 840 C CA . ASN A 1 109 ? -15.100 -5.274 8.614 1.00 96.44 109 ASN A CA 1
ATOM 841 C C . ASN A 1 109 ? -15.07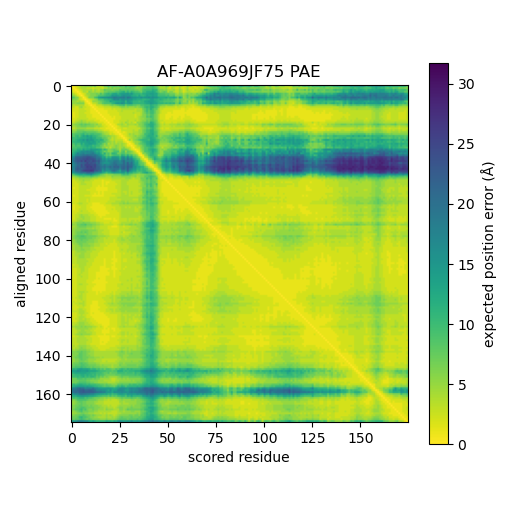3 -4.412 9.888 1.00 96.44 109 ASN A C 1
ATOM 843 O O . ASN A 1 109 ? -14.735 -4.899 10.970 1.00 96.44 109 ASN A O 1
ATOM 847 N N . ALA A 1 110 ? -15.419 -3.128 9.779 1.00 95.62 110 ALA A N 1
ATOM 848 C CA . ALA A 1 110 ? -15.271 -2.165 10.865 1.00 95.62 110 ALA A CA 1
ATOM 849 C C . ALA A 1 110 ? -16.042 -2.569 12.132 1.00 95.62 110 ALA A C 1
ATOM 851 O O . ALA A 1 110 ? -15.487 -2.507 13.227 1.00 95.62 110 ALA A O 1
ATOM 852 N N . ALA A 1 111 ? -17.271 -3.079 11.980 1.00 93.25 111 ALA A N 1
ATOM 853 C CA . ALA A 1 111 ? -18.094 -3.558 13.093 1.00 93.25 111 ALA A CA 1
ATOM 854 C C . ALA A 1 111 ? -17.461 -4.758 13.823 1.00 93.25 111 ALA A C 1
ATOM 856 O O . ALA A 1 111 ? -17.434 -4.792 15.050 1.00 93.25 111 ALA A O 1
ATOM 857 N N . THR A 1 112 ? -16.878 -5.704 13.080 1.00 92.25 112 THR A N 1
ATOM 858 C CA . THR A 1 112 ? -16.178 -6.885 13.626 1.00 92.25 112 THR A CA 1
ATOM 859 C C . THR A 1 112 ? -14.949 -6.496 14.451 1.00 92.25 112 THR A C 1
ATOM 861 O O . THR A 1 112 ? -14.539 -7.201 15.381 1.00 92.25 112 THR A O 1
ATOM 864 N N . TYR A 1 113 ? -14.323 -5.375 14.094 1.00 91.62 113 TYR A N 1
ATOM 865 C CA . TYR A 1 113 ? -13.063 -4.941 14.682 1.00 91.62 113 TYR A CA 1
ATOM 866 C C . TYR A 1 113 ? -13.172 -3.737 15.620 1.00 91.62 113 TYR A C 1
ATOM 868 O O . TYR A 1 113 ? -12.173 -3.405 16.256 1.00 91.62 113 TYR A O 1
ATOM 876 N N . GLY A 1 114 ? -14.359 -3.138 15.757 1.00 92.62 114 GLY A N 1
ATOM 877 C CA . GLY A 1 114 ? -14.586 -1.949 16.579 1.00 92.62 114 GLY A CA 1
ATOM 878 C C . GLY A 1 114 ? -13.858 -0.709 16.049 1.00 92.62 114 GLY A C 1
ATOM 879 O O . GLY A 1 114 ? -13.322 0.074 16.832 1.00 92.62 114 GLY A O 1
ATOM 880 N N . ILE A 1 115 ? -13.760 -0.569 14.724 1.00 95.50 115 ILE A N 1
ATOM 881 C CA . ILE A 1 115 ? -12.953 0.461 14.057 1.00 95.50 115 ILE A CA 1
ATOM 882 C C . ILE A 1 115 ? -13.836 1.613 13.581 1.00 95.50 115 ILE A C 1
ATOM 884 O O . ILE A 1 115 ? -14.874 1.409 12.960 1.00 95.50 115 ILE A O 1
ATOM 888 N N . ASP A 1 116 ? -13.366 2.835 13.797 1.00 96.88 116 ASP A N 1
ATOM 889 C CA . ASP A 1 116 ? -13.901 4.025 13.152 1.00 96.88 116 ASP A CA 1
ATOM 890 C C . ASP A 1 116 ? -13.320 4.169 11.736 1.00 96.88 116 ASP A C 1
ATOM 892 O 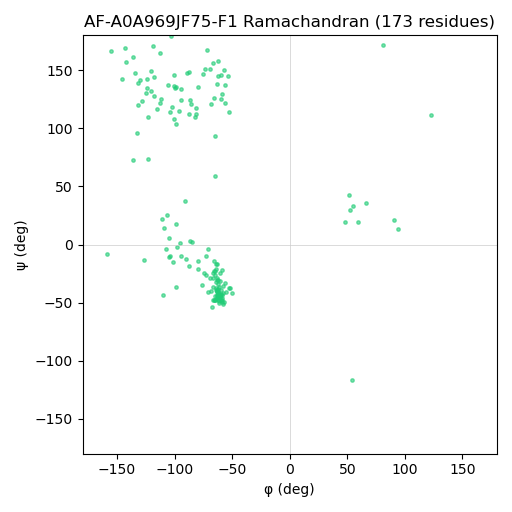O . ASP A 1 116 ? -12.133 4.455 11.555 1.00 96.88 116 ASP A O 1
ATOM 896 N N . THR A 1 117 ? -14.15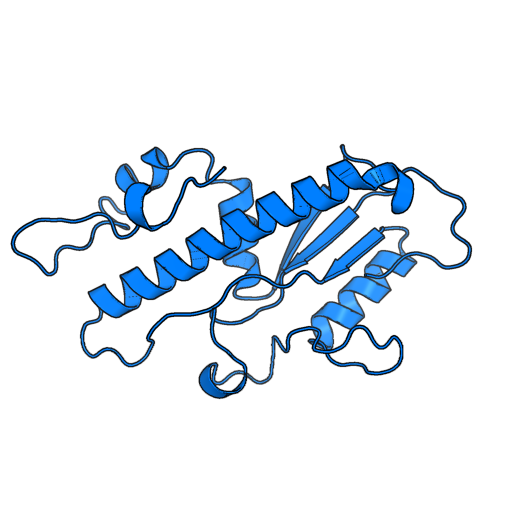9 4.003 10.712 1.00 97.19 117 THR A N 1
ATOM 897 C CA . THR A 1 117 ? -13.737 4.063 9.303 1.00 97.19 117 THR A CA 1
ATOM 898 C C . THR A 1 117 ? -13.257 5.440 8.850 1.00 97.19 117 THR A C 1
ATOM 900 O O . THR A 1 117 ? -12.649 5.543 7.781 1.00 97.19 117 THR A O 1
ATOM 903 N N . THR A 1 118 ? -13.530 6.487 9.632 1.00 97.81 118 THR A N 1
ATOM 904 C CA . THR A 1 118 ? -13.074 7.862 9.380 1.00 97.81 118 THR A CA 1
ATOM 905 C C . THR A 1 118 ? -11.719 8.161 10.024 1.00 97.81 118 THR A C 1
ATOM 907 O O . THR A 1 118 ? -11.086 9.158 9.683 1.00 97.81 118 THR A O 1
ATOM 910 N N . ARG A 1 119 ? -11.230 7.288 10.918 1.00 97.38 119 ARG A N 1
ATOM 911 C CA . ARG A 1 119 ? -9.970 7.466 11.656 1.00 97.38 119 ARG A CA 1
ATOM 912 C C . ARG A 1 119 ? -9.023 6.291 11.425 1.00 97.38 119 ARG A C 1
ATOM 914 O O . ARG A 1 119 ? -8.798 5.467 12.311 1.00 97.38 119 ARG A O 1
ATOM 921 N N . ILE A 1 120 ? -8.445 6.238 10.228 1.00 97.81 120 ILE A N 1
ATOM 922 C CA . ILE A 1 120 ? -7.452 5.230 9.837 1.00 97.81 120 ILE A CA 1
ATOM 923 C C . ILE A 1 120 ? -6.130 5.923 9.511 1.00 97.81 120 ILE A C 1
ATOM 925 O O . ILE A 1 120 ? -6.095 6.832 8.687 1.00 97.81 120 ILE A O 1
ATOM 929 N N . ALA A 1 121 ? -5.044 5.464 10.128 1.00 97.94 121 ALA A N 1
ATOM 930 C CA . ALA A 1 121 ? -3.687 5.908 9.840 1.00 97.94 121 ALA A CA 1
ATOM 931 C C . ALA A 1 121 ? -2.824 4.745 9.333 1.00 97.94 121 ALA A C 1
ATOM 933 O O . ALA A 1 121 ? -2.939 3.613 9.811 1.00 97.94 121 ALA A O 1
ATOM 934 N N . LEU A 1 122 ? -1.923 5.039 8.397 1.00 97.75 122 LEU A N 1
ATOM 935 C CA . LEU A 1 122 ? -0.847 4.137 7.990 1.00 97.75 122 LEU A CA 1
ATOM 936 C C . LEU A 1 122 ? 0.455 4.542 8.692 1.00 97.75 122 LEU A C 1
ATOM 938 O O . LEU A 1 122 ? 0.804 5.719 8.729 1.00 97.75 122 LEU A O 1
ATOM 942 N N . TRP A 1 123 ? 1.200 3.567 9.210 1.00 97.06 123 TRP A N 1
ATOM 943 C CA . TRP A 1 123 ? 2.513 3.769 9.818 1.00 97.06 123 TRP A CA 1
ATOM 944 C C . TRP A 1 123 ? 3.554 2.903 9.112 1.00 97.06 123 TRP A C 1
ATOM 946 O O . TRP A 1 123 ? 3.567 1.681 9.247 1.00 97.06 123 TRP A O 1
ATOM 956 N N . GLY A 1 124 ? 4.454 3.532 8.362 1.00 95.06 124 GLY A N 1
ATOM 957 C CA . GLY A 1 124 ? 5.489 2.827 7.611 1.00 95.06 124 GLY A CA 1
ATOM 958 C C . GLY A 1 124 ? 6.812 2.715 8.367 1.00 95.06 124 GLY A C 1
ATOM 959 O O . GLY A 1 124 ? 7.307 3.705 8.899 1.00 95.06 124 GLY A O 1
ATOM 960 N N . VAL A 1 125 ? 7.419 1.527 8.375 1.00 92.06 125 VAL A N 1
ATOM 961 C CA . VAL A 1 125 ? 8.775 1.293 8.898 1.00 92.06 125 VAL A CA 1
ATOM 962 C C . VAL A 1 125 ? 9.694 0.931 7.735 1.00 92.06 125 VAL A C 1
ATOM 964 O O . VAL A 1 125 ? 9.431 -0.033 7.020 1.00 92.06 125 VAL A O 1
ATOM 967 N N . GLY A 1 126 ? 10.771 1.691 7.517 1.00 91.12 126 GLY A N 1
ATOM 968 C CA . GLY A 1 126 ? 11.694 1.471 6.394 1.00 91.12 126 GLY A CA 1
ATOM 969 C C . GLY A 1 126 ? 10.961 1.450 5.049 1.00 91.12 126 GLY A C 1
ATOM 970 O O . GLY A 1 126 ? 10.330 2.435 4.678 1.00 91.12 126 GLY A O 1
ATOM 971 N N . THR A 1 127 ? 10.981 0.314 4.345 1.00 92.00 127 THR A N 1
ATOM 972 C CA . THR A 1 127 ? 10.236 0.125 3.083 1.00 92.00 127 THR A CA 1
ATOM 973 C C . THR A 1 127 ? 8.735 0.381 3.210 1.00 92.00 127 THR A C 1
ATOM 975 O O . THR A 1 127 ? 8.129 0.908 2.281 1.00 92.00 127 THR A O 1
ATOM 978 N N . GLY A 1 128 ? 8.131 0.075 4.363 1.00 93.75 128 GLY A N 1
ATOM 979 C CA . GLY A 1 128 ? 6.733 0.412 4.616 1.00 93.75 128 GLY A CA 1
ATOM 980 C C . GLY A 1 128 ? 6.472 1.919 4.562 1.00 93.75 128 GLY A C 1
ATOM 981 O O . GLY A 1 128 ? 5.363 2.326 4.248 1.00 93.75 128 GLY A O 1
ATOM 982 N N . GLY A 1 129 ? 7.490 2.755 4.800 1.00 95.06 129 GLY A N 1
ATOM 983 C CA . GLY A 1 129 ? 7.419 4.205 4.613 1.00 95.06 129 GLY A CA 1
ATOM 984 C C . GLY A 1 129 ? 7.179 4.600 3.158 1.00 95.06 129 GLY A C 1
ATOM 985 O O . GLY A 1 129 ? 6.348 5.462 2.905 1.00 95.06 129 GLY A O 1
ATOM 986 N N . TYR A 1 130 ? 7.819 3.920 2.199 1.00 93.94 130 TYR A N 1
ATOM 987 C CA . TYR A 1 130 ? 7.580 4.160 0.770 1.00 93.94 130 TYR A CA 1
ATOM 988 C C . TYR A 1 130 ? 6.124 3.888 0.405 1.00 93.94 130 TYR A C 1
ATOM 990 O O . TYR A 1 130 ? 5.493 4.696 -0.268 1.00 93.94 130 TYR A O 1
ATOM 998 N N . ILE A 1 131 ? 5.590 2.768 0.901 1.00 97.06 131 ILE A N 1
ATOM 999 C CA . ILE A 1 131 ? 4.203 2.370 0.667 1.00 97.06 131 ILE A CA 1
ATOM 1000 C C . ILE A 1 131 ? 3.250 3.366 1.322 1.00 97.06 131 ILE A C 1
ATOM 1002 O O . ILE A 1 131 ? 2.325 3.823 0.664 1.00 97.06 131 ILE A O 1
ATOM 1006 N N . THR A 1 132 ? 3.478 3.730 2.586 1.00 97.69 132 THR A N 1
ATOM 1007 C CA . THR A 1 132 ? 2.639 4.694 3.309 1.00 97.69 132 THR A CA 1
ATOM 1008 C C . THR A 1 132 ? 2.604 6.045 2.606 1.00 97.69 132 THR A C 1
ATOM 1010 O O . THR A 1 132 ? 1.519 6.563 2.362 1.00 97.69 132 THR A O 1
ATOM 1013 N N . SER A 1 133 ? 3.767 6.599 2.248 1.00 96.38 133 SER A N 1
ATOM 1014 C CA . SER A 1 133 ? 3.838 7.881 1.546 1.00 96.38 133 SER A CA 1
ATOM 1015 C C . SER A 1 133 ? 3.130 7.809 0.199 1.00 96.38 133 SER A C 1
ATOM 1017 O O . SER A 1 133 ? 2.251 8.620 -0.049 1.00 96.38 133 SER A O 1
ATOM 1019 N N . ALA A 1 134 ? 3.428 6.801 -0.624 1.00 95.50 134 ALA A N 1
ATOM 1020 C CA . ALA A 1 134 ? 2.785 6.662 -1.926 1.00 95.50 134 ALA A CA 1
ATOM 1021 C C . ALA A 1 134 ? 1.272 6.405 -1.809 1.00 95.50 134 ALA A C 1
ATOM 1023 O O . ALA A 1 134 ? 0.508 6.980 -2.565 1.00 95.50 134 ALA A O 1
ATOM 1024 N N . THR A 1 135 ? 0.811 5.630 -0.824 1.00 97.00 135 THR A N 1
ATOM 1025 C CA . THR A 1 135 ? -0.632 5.418 -0.588 1.00 97.00 135 THR A CA 1
ATOM 1026 C C . THR A 1 135 ? -1.355 6.716 -0.231 1.00 97.00 135 THR A C 1
ATOM 1028 O O . THR A 1 135 ? -2.538 6.843 -0.525 1.00 97.00 135 THR A O 1
ATOM 1031 N N . ALA A 1 136 ? -0.662 7.657 0.413 1.00 95.38 136 ALA A N 1
ATOM 1032 C CA . ALA A 1 136 ? -1.224 8.940 0.818 1.00 95.38 136 ALA A CA 1
ATOM 1033 C C . ALA A 1 136 ? -1.136 10.029 -0.263 1.00 95.38 136 ALA A C 1
ATOM 1035 O O . ALA A 1 136 ? -1.818 11.039 -0.127 1.00 95.38 136 ALA A O 1
ATOM 1036 N N . THR A 1 137 ? -0.267 9.875 -1.270 1.00 93.81 137 THR A N 1
ATOM 1037 C CA . THR A 1 137 ? 0.042 10.955 -2.225 1.00 93.81 137 THR A CA 1
ATOM 1038 C C . THR A 1 137 ? -0.125 10.588 -3.691 1.00 93.81 137 THR A C 1
ATOM 1040 O O . THR A 1 137 ? -0.014 11.479 -4.519 1.00 93.81 137 THR A O 1
ATOM 1043 N N . LEU A 1 138 ? -0.263 9.308 -4.034 1.00 93.56 138 LEU A N 1
ATOM 1044 C CA . LEU A 1 138 ? -0.475 8.864 -5.407 1.00 93.56 138 LEU A CA 1
ATOM 1045 C C . LEU A 1 138 ? -1.962 8.574 -5.584 1.00 93.56 138 LEU A C 1
ATOM 1047 O O . LEU A 1 138 ? -2.426 7.563 -5.057 1.00 93.56 138 LEU A O 1
ATOM 1051 N N . ASP A 1 139 ? -2.674 9.426 -6.321 1.00 92.12 139 ASP A N 1
ATOM 1052 C CA . ASP A 1 139 ? -4.115 9.288 -6.553 1.00 92.12 139 ASP A CA 1
ATOM 1053 C C . ASP A 1 139 ? -4.407 8.649 -7.914 1.00 92.12 139 ASP A C 1
ATOM 1055 O O . ASP A 1 139 ? -5.317 7.835 -8.029 1.00 92.12 139 ASP A O 1
ATOM 1059 N N . ALA A 1 140 ? -3.613 8.963 -8.940 1.00 92.44 140 ALA A N 1
ATOM 1060 C CA . ALA A 1 140 ? -3.815 8.454 -10.293 1.00 92.44 140 ALA A CA 1
ATOM 1061 C C . ALA A 1 140 ? -2.524 7.946 -10.946 1.00 92.44 140 ALA A C 1
ATOM 1063 O O . ALA A 1 140 ? -1.443 8.517 -10.787 1.00 92.44 140 ALA A O 1
ATOM 1064 N N . TYR A 1 141 ? -2.648 6.922 -11.798 1.00 91.94 141 TYR A N 1
ATOM 1065 C CA . TYR A 1 141 ? -1.533 6.403 -12.602 1.00 91.94 141 TYR A CA 1
ATOM 1066 C C . TYR A 1 141 ? -0.823 7.493 -13.419 1.00 91.94 141 TYR A C 1
ATOM 1068 O O . TYR A 1 141 ? 0.407 7.505 -13.517 1.00 91.94 141 TYR A O 1
ATOM 1076 N N . ASN A 1 142 ? -1.582 8.460 -13.945 1.00 92.31 142 ASN A N 1
ATOM 1077 C CA . ASN A 1 142 ? -1.033 9.557 -14.737 1.00 92.31 142 ASN A CA 1
ATOM 1078 C C . ASN A 1 142 ? 0.000 10.406 -13.980 1.00 92.31 142 ASN A C 1
ATOM 1080 O O . ASN A 1 142 ? 0.838 11.036 -14.621 1.00 92.31 142 ASN A O 1
ATOM 1084 N N . GLU A 1 143 ? 0.004 10.420 -12.649 1.00 92.06 143 GLU A N 1
ATOM 1085 C CA . GLU A 1 143 ? 1.026 11.128 -11.871 1.00 92.06 143 GLU A CA 1
ATOM 1086 C C . GLU A 1 143 ? 2.407 10.463 -11.970 1.00 92.06 143 GLU A C 1
ATOM 1088 O O . GLU A 1 143 ? 3.434 11.144 -11.921 1.00 92.06 143 GLU A O 1
ATOM 1093 N N . ILE A 1 144 ? 2.450 9.142 -12.185 1.00 92.06 144 ILE A N 1
ATOM 1094 C CA . ILE A 1 144 ? 3.698 8.388 -12.360 1.00 92.06 144 ILE A CA 1
ATOM 1095 C C . ILE A 1 144 ? 4.366 8.803 -13.671 1.00 92.06 144 ILE A C 1
ATOM 1097 O O . ILE A 1 144 ? 5.526 9.215 -13.679 1.00 92.06 144 ILE A O 1
ATOM 1101 N N . ILE A 1 145 ? 3.637 8.732 -14.786 1.00 91.00 145 ILE A N 1
ATOM 1102 C CA . ILE A 1 145 ? 4.204 9.034 -16.109 1.00 91.00 145 ILE A CA 1
ATOM 1103 C C . ILE A 1 145 ? 4.453 10.533 -16.317 1.00 91.00 145 ILE A C 1
ATOM 1105 O O . ILE A 1 145 ? 5.361 10.894 -17.056 1.00 91.00 145 ILE A O 1
ATOM 1109 N N . ASN A 1 146 ? 3.708 11.402 -15.624 1.00 91.38 146 ASN A N 1
ATOM 1110 C CA . ASN A 1 146 ? 3.849 12.859 -15.716 1.00 91.38 146 ASN A CA 1
ATOM 1111 C C . ASN A 1 146 ? 4.687 13.466 -14.577 1.00 91.38 146 ASN A C 1
ATOM 1113 O O . ASN A 1 146 ? 4.601 14.670 -14.319 1.00 91.38 146 ASN A O 1
ATOM 1117 N N . THR A 1 147 ? 5.485 12.665 -13.864 1.00 91.19 147 THR A N 1
ATOM 1118 C CA . THR A 1 147 ? 6.340 13.170 -12.782 1.00 91.19 147 THR A CA 1
ATOM 1119 C C . THR A 1 147 ? 7.326 14.218 -13.313 1.00 91.19 147 THR A C 1
ATOM 1121 O O . THR A 1 147 ? 8.091 13.945 -14.235 1.00 91.19 147 THR A O 1
ATOM 1124 N N . LYS A 1 148 ? 7.330 15.411 -12.698 1.00 86.50 148 LYS A N 1
ATOM 1125 C CA . LYS A 1 148 ? 8.144 16.570 -13.124 1.00 86.50 148 LYS A CA 1
ATOM 1126 C C . LYS A 1 148 ? 9.408 16.811 -12.295 1.00 86.50 148 LYS A C 1
ATOM 1128 O O . LYS A 1 148 ? 10.279 17.559 -12.724 1.00 86.50 148 LYS A O 1
ATOM 1133 N N . PHE A 1 149 ? 9.523 16.202 -11.110 1.00 85.69 149 PHE A N 1
ATOM 1134 C CA . PHE A 1 149 ? 10.618 16.477 -10.172 1.00 85.69 149 PHE A CA 1
ATOM 1135 C C . PHE A 1 149 ? 11.267 15.196 -9.608 1.00 85.69 149 PHE A C 1
ATOM 1137 O O . PHE A 1 149 ? 10.816 14.658 -8.592 1.00 85.69 149 PHE A O 1
ATOM 1144 N N . PRO A 1 150 ? 12.377 14.729 -10.208 1.00 87.00 150 PRO A N 1
ATOM 1145 C CA . PRO A 1 150 ? 12.863 15.089 -11.545 1.00 87.00 150 PRO A CA 1
ATOM 1146 C C . PRO A 1 150 ? 11.926 14.606 -12.661 1.00 87.00 150 PRO A C 1
ATOM 1148 O O . PRO A 1 150 ? 11.172 13.651 -12.479 1.00 87.00 150 PRO A O 1
ATOM 1151 N N . GLU A 1 151 ? 11.982 15.269 -13.815 1.00 86.31 151 GLU A N 1
ATOM 1152 C CA . GLU A 1 151 ? 11.253 14.856 -15.015 1.00 86.31 151 GLU A CA 1
ATOM 1153 C C . GLU A 1 151 ? 11.674 13.444 -15.447 1.00 86.31 151 GLU A C 1
ATOM 1155 O O . GLU A 1 151 ? 12.831 13.053 -15.274 1.00 86.31 151 GLU A O 1
ATOM 1160 N N . ASN A 1 152 ? 10.736 12.666 -15.992 1.00 84.62 152 ASN A N 1
ATOM 1161 C CA . ASN A 1 152 ? 10.975 11.306 -16.493 1.00 84.62 152 ASN A CA 1
ATOM 1162 C C . ASN A 1 152 ? 11.508 10.312 -15.444 1.00 84.62 152 ASN A C 1
ATOM 1164 O O . ASN A 1 152 ? 12.032 9.256 -15.799 1.00 84.62 152 ASN A O 1
ATOM 1168 N N . LYS A 1 153 ? 11.342 10.599 -14.144 1.00 89.38 153 LYS A N 1
ATOM 1169 C CA . LYS A 1 153 ? 11.840 9.750 -13.047 1.00 89.38 153 LYS A CA 1
ATOM 1170 C C . LYS A 1 153 ? 11.425 8.281 -13.163 1.00 89.38 153 LYS A C 1
ATOM 1172 O O . LYS A 1 153 ? 12.201 7.398 -12.810 1.00 89.38 153 LYS A O 1
ATOM 1177 N N . PHE A 1 154 ? 10.201 8.033 -13.623 1.00 92.81 154 PHE A N 1
ATOM 1178 C CA . PHE A 1 154 ? 9.610 6.697 -13.719 1.00 92.81 154 PHE A CA 1
ATOM 1179 C C . PHE A 1 154 ? 9.536 6.183 -15.157 1.00 92.81 154 PHE A C 1
ATOM 1181 O O . PHE A 1 154 ? 8.702 5.335 -15.474 1.00 92.81 154 PHE A O 1
ATOM 1188 N N . ILE A 1 155 ? 10.412 6.683 -16.028 1.00 90.88 155 ILE A N 1
ATOM 1189 C CA . ILE A 1 155 ? 10.522 6.261 -17.421 1.00 90.88 155 ILE A CA 1
ATOM 1190 C C . ILE A 1 155 ? 11.852 5.524 -17.611 1.00 90.88 155 ILE A C 1
ATOM 1192 O O . ILE A 1 155 ? 12.923 6.033 -17.288 1.00 90.88 155 ILE A O 1
ATOM 1196 N N . ASN A 1 156 ? 11.789 4.299 -18.123 1.00 87.25 156 ASN A N 1
ATOM 1197 C CA . ASN A 1 156 ? 12.946 3.494 -18.482 1.00 87.25 156 ASN A CA 1
ATOM 1198 C C . ASN A 1 156 ? 13.409 3.839 -19.905 1.00 87.25 156 ASN A C 1
ATOM 1200 O O . ASN A 1 156 ? 12.666 3.678 -20.873 1.00 87.25 156 ASN A O 1
ATOM 1204 N N . THR A 1 157 ? 14.660 4.284 -20.022 1.00 84.62 157 THR A N 1
ATOM 1205 C CA . THR A 1 157 ? 15.294 4.722 -21.274 1.00 84.62 157 THR A CA 1
ATOM 1206 C C . THR A 1 157 ? 16.377 3.761 -21.788 1.00 84.62 157 THR A C 1
ATOM 1208 O O . THR A 1 157 ? 17.147 4.127 -22.667 1.00 84.62 157 THR A O 1
ATOM 1211 N N . SER A 1 158 ? 16.457 2.523 -21.273 1.00 73.06 158 SER A N 1
ATOM 1212 C CA . SER A 1 158 ? 17.454 1.518 -21.711 1.00 73.06 158 SER A CA 1
ATOM 1213 C C . SER A 1 158 ? 17.287 1.042 -23.157 1.00 73.06 158 SER A C 1
ATOM 1215 O O . SER A 1 158 ? 18.224 0.482 -23.721 1.00 73.06 158 SER A O 1
ATOM 1217 N N . GLY A 1 159 ? 16.086 1.171 -23.724 1.00 69.81 159 GLY A N 1
ATOM 1218 C CA . GLY A 1 159 ? 15.756 0.684 -25.062 1.00 69.81 159 GLY A CA 1
ATOM 1219 C C . GLY A 1 159 ? 15.701 1.795 -26.106 1.00 69.81 159 GLY A C 1
ATOM 1220 O O . GLY A 1 159 ? 15.839 2.975 -25.803 1.00 69.81 159 GLY A O 1
ATOM 1221 N N . THR A 1 160 ? 15.417 1.414 -27.352 1.00 70.38 160 THR A N 1
ATOM 1222 C CA . THR A 1 160 ? 15.180 2.357 -28.460 1.00 70.38 160 THR A CA 1
ATOM 1223 C C . THR A 1 160 ? 13.931 3.220 -28.236 1.00 70.38 160 THR A C 1
ATOM 1225 O O . THR A 1 160 ? 13.800 4.290 -28.825 1.00 70.38 160 THR A O 1
ATOM 1228 N N . THR A 1 161 ? 13.017 2.768 -27.372 1.00 81.31 161 THR A N 1
ATOM 1229 C CA . THR A 1 161 ? 11.793 3.476 -26.993 1.00 81.31 161 THR A CA 1
ATOM 1230 C C . THR A 1 161 ? 11.734 3.623 -25.478 1.00 81.31 161 THR A C 1
ATOM 1232 O O . THR A 1 161 ? 11.913 2.650 -24.743 1.00 81.31 161 THR A O 1
ATOM 1235 N N . ALA A 1 162 ? 11.469 4.844 -25.017 1.00 85.44 162 ALA A N 1
ATOM 1236 C CA . ALA A 1 162 ? 11.225 5.130 -23.613 1.00 85.44 162 ALA A CA 1
ATOM 1237 C C . ALA A 1 162 ? 9.927 4.442 -23.158 1.00 85.44 162 ALA A C 1
ATOM 1239 O O . ALA A 1 162 ? 8.880 4.614 -23.780 1.00 85.44 162 ALA A O 1
ATOM 1240 N N . THR A 1 163 ? 9.996 3.652 -22.089 1.00 89.88 163 THR A N 1
ATOM 1241 C CA . THR A 1 163 ? 8.853 2.881 -21.573 1.00 89.88 163 THR A CA 1
ATOM 1242 C C . THR A 1 163 ? 8.597 3.220 -20.107 1.00 89.88 163 THR A C 1
ATOM 1244 O O . THR A 1 163 ? 9.550 3.294 -19.332 1.00 89.88 163 THR A O 1
ATOM 1247 N N . PRO A 1 164 ? 7.343 3.445 -19.680 1.00 92.69 164 PRO A N 1
ATOM 1248 C CA . PRO A 1 164 ? 7.026 3.614 -18.266 1.00 92.69 164 PRO A CA 1
ATOM 1249 C C . PRO A 1 164 ? 7.489 2.418 -17.426 1.00 92.69 164 PRO A C 1
ATOM 1251 O O . PRO A 1 164 ? 7.294 1.265 -17.808 1.00 92.69 164 PRO A O 1
ATOM 1254 N N . MET A 1 165 ? 8.069 2.682 -16.253 1.00 93.62 165 MET A N 1
ATOM 1255 C CA . MET A 1 165 ? 8.472 1.627 -15.310 1.00 93.62 165 MET A CA 1
ATOM 1256 C C . MET A 1 165 ? 7.267 0.877 -14.725 1.00 93.62 165 MET A C 1
ATOM 1258 O O . MET A 1 165 ? 7.418 -0.276 -14.324 1.00 93.62 165 MET A O 1
ATOM 1262 N N . VAL A 1 166 ? 6.095 1.526 -14.706 1.00 94.50 166 VAL A N 1
ATOM 1263 C CA . VAL A 1 166 ? 4.784 0.960 -14.358 1.00 94.50 166 VAL A CA 1
ATOM 1264 C C . VAL A 1 166 ? 3.855 1.133 -15.556 1.00 94.50 166 VAL A C 1
ATOM 1266 O O . VAL A 1 166 ? 3.756 2.228 -16.106 1.00 94.50 166 VAL A O 1
ATOM 1269 N N . THR A 1 167 ? 3.150 0.076 -15.940 1.00 93.38 167 THR A N 1
ATOM 1270 C CA . THR A 1 167 ? 2.138 0.073 -17.005 1.00 93.38 167 THR A CA 1
ATOM 1271 C C . THR A 1 167 ? 0.881 -0.620 -16.485 1.00 93.38 167 THR A C 1
ATOM 1273 O O . THR A 1 167 ? 0.951 -1.795 -16.137 1.00 93.38 167 THR A O 1
ATOM 1276 N N . GLU A 1 168 ? -0.271 0.053 -16.447 1.00 91.88 168 GLU A N 1
ATOM 1277 C CA . GLU A 1 168 ? -1.499 -0.501 -15.835 1.00 91.88 168 GLU A CA 1
ATOM 1278 C C . GLU A 1 168 ? -1.951 -1.829 -16.454 1.00 91.88 168 GLU A C 1
ATOM 1280 O O . GLU A 1 168 ? -2.368 -2.735 -15.736 1.00 91.88 168 GLU A O 1
ATOM 1285 N N . SER A 1 169 ? -1.787 -2.012 -17.769 1.00 92.94 169 SER A N 1
ATOM 1286 C CA . SER A 1 169 ? -2.139 -3.274 -18.442 1.00 92.94 169 SER A CA 1
ATOM 1287 C C . SER A 1 169 ? -1.308 -4.481 -17.980 1.00 92.94 169 SER A C 1
ATOM 1289 O O . SER A 1 169 ? -1.706 -5.620 -18.214 1.00 92.94 169 SER A O 1
ATOM 1291 N N . ILE A 1 170 ? -0.169 -4.244 -17.321 1.00 92.50 170 ILE A N 1
ATOM 1292 C CA . ILE A 1 170 ? 0.736 -5.274 -16.793 1.00 92.50 170 ILE A CA 1
ATOM 1293 C C . ILE A 1 170 ? 0.686 -5.305 -15.260 1.00 92.50 170 ILE A C 1
ATOM 1295 O O . ILE A 1 170 ? 0.680 -6.374 -14.650 1.00 92.50 170 ILE A O 1
ATOM 1299 N N . ASN A 1 171 ? 0.686 -4.134 -14.626 1.00 94.44 171 ASN A N 1
ATOM 1300 C CA . ASN A 1 171 ? 0.825 -3.970 -13.181 1.00 94.44 171 ASN A CA 1
ATOM 1301 C C . ASN A 1 171 ? -0.517 -3.872 -12.438 1.00 94.44 171 ASN A C 1
ATOM 1303 O O . ASN A 1 171 ? -0.527 -3.954 -11.206 1.00 94.44 171 ASN A O 1
ATOM 1307 N N . GLY A 1 172 ? -1.624 -3.747 -13.170 1.00 93.19 172 GLY A N 1
ATOM 1308 C CA . GLY A 1 172 ? -2.950 -3.463 -12.632 1.00 93.19 172 GLY A CA 1
ATOM 1309 C C . GLY A 1 172 ? -3.162 -1.977 -12.351 1.00 93.19 172 GLY A C 1
ATOM 1310 O O . GLY A 1 172 ? -2.223 -1.188 -12.419 1.00 93.19 172 GLY A O 1
ATOM 1311 N N . ASP A 1 173 ? -4.405 -1.637 -12.025 1.00 92.00 173 ASP A N 1
ATOM 1312 C CA . ASP A 1 173 ? -4.819 -0.310 -11.558 1.00 92.00 173 ASP A CA 1
ATOM 1313 C C . ASP A 1 173 ? -4.253 -0.029 -10.154 1.00 92.00 173 ASP A C 1
ATOM 1315 O O . ASP A 1 173 ? -4.001 -0.950 -9.368 1.00 92.00 173 ASP A O 1
ATOM 1319 N N . ILE A 1 174 ? -4.018 1.241 -9.838 1.00 89.19 174 ILE A N 1
ATOM 1320 C CA . ILE A 1 174 ? -3.591 1.683 -8.513 1.00 89.19 174 ILE A CA 1
ATOM 1321 C C . ILE A 1 174 ? -4.742 1.643 -7.498 1.00 89.19 174 ILE A C 1
ATOM 1323 O O . ILE A 1 174 ? -4.476 1.530 -6.296 1.00 89.19 174 ILE A O 1
ATOM 1327 N N . GLU A 1 175 ? -5.998 1.719 -7.951 1.00 78.31 175 GLU A N 1
ATOM 1328 C CA . GLU A 1 175 ? -7.209 1.607 -7.118 1.00 78.31 175 GLU A CA 1
ATOM 1329 C C . GLU A 1 175 ? -7.558 0.164 -6.719 1.00 78.31 175 GLU A C 1
ATOM 1331 O O . GLU A 1 175 ? -7.745 -0.732 -7.567 1.00 78.31 175 GLU A O 1
#